Protein AF-A0A510IR47-F1 (afdb_monomer)

pLDDT: mean 72.53, std 11.71, range [40.12, 86.69]

Structure (mmCIF, N/CA/C/O backbone):
data_AF-A0A510IR47-F1
#
_entry.id   AF-A0A510IR47-F1
#
loop_
_atom_site.group_PDB
_atom_site.id
_atom_site.type_symbol
_atom_site.label_atom_id
_atom_site.label_alt_id
_atom_site.label_comp_id
_atom_site.label_asym_id
_atom_site.label_entity_id
_atom_site.label_seq_id
_atom_site.pdbx_PDB_ins_code
_atom_site.Cartn_x
_atom_site.Cartn_y
_atom_site.Cartn_z
_atom_site.occupancy
_atom_site.B_iso_or_equiv
_atom_site.auth_seq_id
_atom_site.auth_comp_id
_atom_site.auth_asym_id
_atom_site.auth_atom_id
_atom_site.pdbx_PDB_model_num
ATOM 1 N N . MET A 1 1 ? 10.167 36.719 10.931 1.00 62.03 1 MET A N 1
ATOM 2 C CA . MET A 1 1 ? 10.837 35.407 11.076 1.00 62.03 1 MET A CA 1
ATOM 3 C C . MET A 1 1 ? 9.800 34.288 11.103 1.00 62.03 1 MET A C 1
ATOM 5 O O . MET A 1 1 ? 9.957 33.338 10.351 1.00 62.03 1 MET A O 1
ATOM 9 N N . ASP A 1 2 ? 8.707 34.437 11.854 1.00 72.88 2 ASP A N 1
ATOM 10 C CA . ASP A 1 2 ? 7.644 33.421 11.970 1.00 72.88 2 ASP A CA 1
ATOM 11 C C . ASP A 1 2 ? 6.820 33.184 10.688 1.00 72.88 2 ASP A C 1
ATOM 13 O O . ASP A 1 2 ? 6.516 32.037 10.370 1.00 72.88 2 ASP A O 1
ATOM 17 N N . GLU A 1 3 ? 6.524 34.220 9.890 1.00 73.94 3 GLU A N 1
ATOM 18 C CA . GLU A 1 3 ? 5.833 34.052 8.591 1.00 73.94 3 GLU A CA 1
ATOM 19 C C . GLU A 1 3 ? 6.669 33.263 7.573 1.00 73.94 3 GLU A C 1
ATOM 21 O O . GLU A 1 3 ? 6.159 32.360 6.913 1.00 73.94 3 GLU A O 1
ATOM 26 N N . LEU A 1 4 ? 7.977 33.534 7.510 1.00 75.38 4 LEU A N 1
ATOM 27 C CA . LEU A 1 4 ? 8.911 32.830 6.627 1.00 75.38 4 LEU A CA 1
ATOM 28 C C . LEU A 1 4 ? 9.050 31.348 7.027 1.00 75.38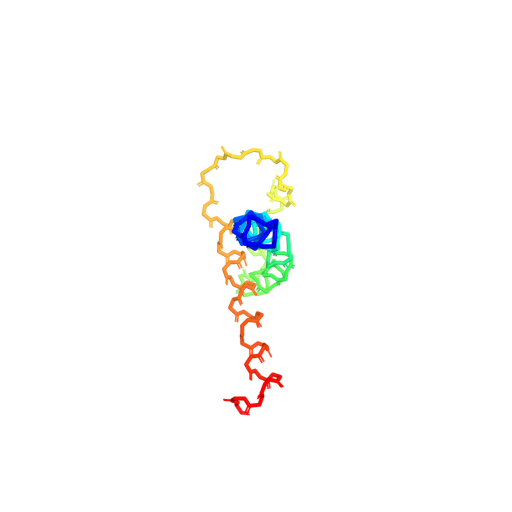 4 LEU A C 1
ATOM 30 O O . LEU A 1 4 ? 9.076 30.468 6.170 1.00 75.38 4 LEU A O 1
ATOM 34 N N . ILE A 1 5 ? 9.095 31.058 8.333 1.00 77.19 5 ILE A N 1
ATOM 35 C CA . ILE A 1 5 ? 9.134 29.687 8.869 1.00 77.19 5 ILE A CA 1
ATOM 36 C C . ILE A 1 5 ? 7.821 28.949 8.581 1.00 77.19 5 ILE A C 1
ATOM 38 O O . ILE A 1 5 ? 7.853 27.769 8.230 1.00 77.19 5 ILE A O 1
ATOM 42 N N . GLY A 1 6 ? 6.674 29.627 8.678 1.00 74.56 6 GLY A N 1
ATOM 43 C CA . GLY A 1 6 ? 5.371 29.049 8.346 1.00 74.56 6 GLY A CA 1
ATOM 44 C C . GLY A 1 6 ? 5.248 28.672 6.868 1.00 74.56 6 GLY A C 1
ATOM 45 O O . GLY A 1 6 ? 4.755 27.590 6.540 1.00 74.56 6 GLY A O 1
ATOM 46 N N . GLU A 1 7 ? 5.739 29.523 5.968 1.00 79.56 7 GLU A N 1
ATOM 47 C CA . GLU A 1 7 ? 5.660 29.299 4.522 1.00 79.56 7 GLU A CA 1
ATOM 48 C C . GLU A 1 7 ? 6.642 28.213 4.046 1.00 79.56 7 GLU A C 1
ATOM 50 O O . GLU A 1 7 ? 6.252 27.291 3.320 1.00 79.56 7 GLU A O 1
ATOM 55 N N . ILE A 1 8 ? 7.882 28.232 4.554 1.00 78.75 8 ILE A N 1
ATOM 56 C CA . ILE A 1 8 ? 8.887 27.182 4.314 1.00 78.75 8 ILE A CA 1
ATOM 57 C C . ILE A 1 8 ? 8.431 25.850 4.919 1.00 78.75 8 ILE A C 1
ATOM 59 O O . ILE A 1 8 ? 8.519 24.808 4.267 1.00 78.75 8 ILE A O 1
ATOM 63 N N . GLY A 1 9 ? 7.888 25.876 6.137 1.00 79.56 9 GLY A N 1
ATOM 64 C CA . GLY A 1 9 ? 7.349 24.697 6.806 1.00 79.56 9 GLY A CA 1
ATOM 65 C C . GLY A 1 9 ? 6.237 24.050 5.987 1.00 79.56 9 GLY A C 1
ATOM 66 O O . GLY A 1 9 ? 6.250 22.842 5.772 1.00 79.56 9 GLY A O 1
ATOM 67 N N . LYS A 1 10 ? 5.314 24.842 5.435 1.00 78.81 10 LYS A N 1
ATOM 68 C CA . LYS A 1 10 ? 4.209 24.331 4.613 1.00 78.81 10 LYS A CA 1
ATOM 69 C C . LYS A 1 10 ? 4.693 23.675 3.316 1.00 78.81 10 LYS A C 1
ATOM 71 O O . L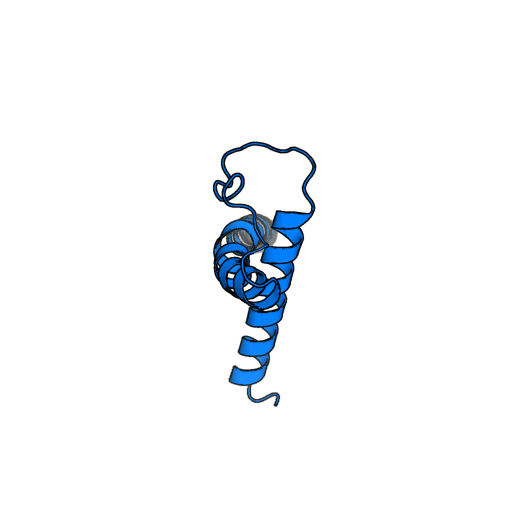YS A 1 10 ? 4.133 22.655 2.913 1.00 78.81 10 LYS A O 1
ATOM 76 N N . GLY A 1 11 ? 5.731 24.216 2.678 1.00 80.56 11 GLY A N 1
ATOM 77 C CA . GLY A 1 11 ? 6.372 23.594 1.514 1.00 80.56 11 GLY A CA 1
ATOM 78 C C . GLY A 1 11 ? 7.103 22.296 1.871 1.00 80.56 11 GLY A C 1
ATOM 79 O O . GLY A 1 11 ? 6.916 21.270 1.214 1.00 80.56 11 GLY A O 1
ATOM 80 N N . PHE A 1 12 ? 7.866 22.314 2.964 1.00 83.69 12 PHE A N 1
ATOM 81 C CA . PHE A 1 12 ? 8.618 21.161 3.457 1.00 83.69 12 PHE A CA 1
ATOM 82 C C . PHE A 1 12 ? 7.701 20.006 3.880 1.00 83.69 12 PHE A C 1
ATOM 84 O O . PHE A 1 12 ? 7.915 18.873 3.459 1.00 83.69 12 PHE A O 1
ATOM 91 N N . PHE A 1 13 ? 6.623 20.283 4.619 1.00 81.56 13 PHE A N 1
ATOM 92 C CA . PHE A 1 13 ? 5.632 19.274 5.008 1.00 81.56 13 PHE A CA 1
ATOM 93 C C . PHE A 1 13 ? 4.945 18.624 3.806 1.00 81.56 13 PHE A C 1
ATOM 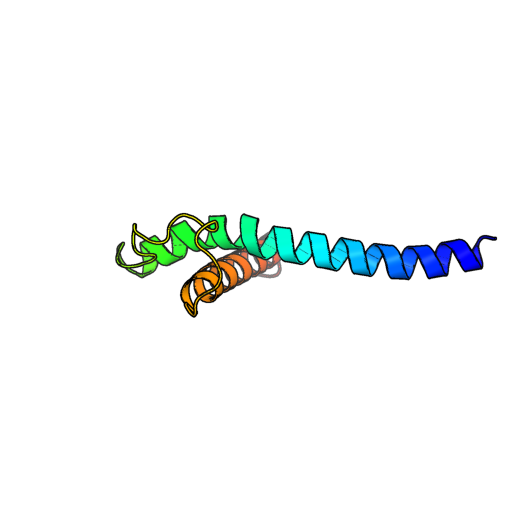95 O O . PHE A 1 13 ? 4.631 17.438 3.859 1.00 81.56 13 PHE A O 1
ATOM 102 N N . ARG A 1 14 ? 4.735 19.359 2.707 1.00 82.44 14 ARG A N 1
ATOM 103 C CA . ARG A 1 14 ? 4.213 18.768 1.466 1.00 82.44 14 ARG A CA 1
ATOM 104 C C . ARG A 1 14 ? 5.234 17.828 0.840 1.00 82.44 14 ARG A C 1
ATOM 106 O O . ARG A 1 14 ? 4.869 16.708 0.512 1.00 82.44 14 ARG A O 1
ATOM 113 N N . GLY A 1 15 ? 6.492 18.250 0.711 1.00 81.06 15 GLY A N 1
ATOM 114 C CA . GLY A 1 15 ? 7.558 17.407 0.157 1.00 81.06 15 GLY A CA 1
ATOM 115 C C . GLY A 1 15 ? 7.787 16.138 0.981 1.00 81.06 15 GLY A C 1
ATOM 116 O O . GLY A 1 15 ? 7.772 15.034 0.442 1.00 81.06 15 GLY A O 1
ATOM 117 N N . VAL A 1 16 ? 7.898 16.285 2.302 1.00 84.38 16 VAL A N 1
ATOM 118 C CA . VAL A 1 16 ? 8.004 15.164 3.245 1.00 84.38 16 VAL A CA 1
ATOM 119 C C . VAL A 1 16 ? 6.757 14.286 3.193 1.00 84.38 16 VAL A C 1
ATOM 121 O O . VAL A 1 16 ? 6.878 13.068 3.176 1.00 84.38 16 VAL A O 1
ATOM 124 N N . GLY A 1 17 ? 5.568 14.883 3.100 1.00 82.12 17 GLY A N 1
ATOM 125 C CA . GLY A 1 17 ? 4.309 14.162 2.938 1.00 82.12 17 GLY A CA 1
ATOM 126 C C . GLY A 1 17 ? 4.256 13.332 1.656 1.00 82.12 17 GLY A C 1
ATOM 127 O O . GLY A 1 17 ? 3.808 12.195 1.710 1.00 82.12 17 GLY A O 1
ATOM 128 N N . TYR A 1 18 ? 4.757 13.848 0.531 1.00 80.12 18 TYR A N 1
ATOM 129 C CA . TYR A 1 18 ? 4.849 13.094 -0.724 1.00 80.12 18 TYR A CA 1
ATOM 130 C C . TYR A 1 18 ? 5.826 11.925 -0.619 1.00 80.12 18 TYR A C 1
ATOM 132 O O . TYR A 1 18 ? 5.457 10.809 -0.965 1.00 80.12 18 TYR A O 1
ATOM 140 N N . ILE A 1 19 ? 7.028 12.153 -0.082 1.00 80.25 19 ILE A N 1
ATOM 141 C CA . ILE A 1 19 ? 8.036 11.100 0.125 1.00 80.25 19 ILE A CA 1
ATOM 142 C C . ILE A 1 19 ? 7.486 10.018 1.062 1.00 80.25 19 ILE A C 1
ATOM 144 O O . ILE A 1 19 ? 7.581 8.828 0.773 1.00 80.25 19 ILE A O 1
ATOM 148 N N . LEU A 1 20 ? 6.872 10.425 2.177 1.00 79.25 20 LEU A N 1
ATOM 149 C CA . LEU A 1 20 ? 6.232 9.509 3.117 1.00 79.25 20 LEU A CA 1
ATOM 150 C C . LEU A 1 20 ? 5.086 8.755 2.456 1.00 79.25 20 LEU A C 1
ATOM 152 O O . LEU A 1 20 ? 5.013 7.547 2.624 1.00 79.25 20 LEU A O 1
ATOM 156 N N . ALA A 1 21 ? 4.216 9.427 1.701 1.00 75.56 21 ALA A N 1
ATOM 157 C CA . ALA A 1 21 ? 3.109 8.789 1.003 1.00 75.56 21 ALA A CA 1
ATOM 158 C C . ALA A 1 21 ? 3.609 7.783 -0.037 1.00 75.56 21 ALA A C 1
ATOM 160 O O . ALA A 1 21 ? 3.066 6.688 -0.115 1.00 75.56 21 ALA A O 1
ATOM 161 N N . GLU A 1 22 ? 4.660 8.106 -0.786 1.00 75.94 22 GLU A N 1
ATOM 162 C CA . GLU A 1 22 ? 5.251 7.224 -1.791 1.00 75.94 22 GLU A CA 1
ATOM 163 C C . GLU A 1 22 ? 5.925 6.004 -1.153 1.00 75.94 22 GLU A C 1
ATOM 165 O O . GLU A 1 22 ? 5.660 4.873 -1.560 1.00 75.94 22 GLU A O 1
ATOM 170 N N . ILE A 1 23 ? 6.702 6.195 -0.081 1.00 78.88 23 ILE A N 1
ATOM 171 C CA . ILE A 1 23 ? 7.283 5.092 0.700 1.00 78.88 23 ILE A CA 1
ATOM 172 C C . ILE A 1 23 ? 6.175 4.248 1.341 1.00 78.88 23 ILE A C 1
ATOM 174 O O . ILE A 1 23 ? 6.243 3.017 1.337 1.00 78.88 23 ILE A O 1
ATOM 178 N N . PHE A 1 24 ? 5.129 4.882 1.866 1.00 79.25 24 PHE A N 1
ATOM 179 C CA . PHE A 1 24 ? 4.001 4.211 2.505 1.00 79.25 24 PHE A CA 1
ATOM 180 C C . PHE A 1 24 ? 3.184 3.394 1.494 1.00 79.25 24 PHE A C 1
ATOM 182 O O . PHE A 1 24 ? 2.852 2.239 1.756 1.00 79.25 24 PHE A O 1
ATOM 189 N N . PHE A 1 25 ? 2.904 3.936 0.310 1.00 73.81 25 PHE A N 1
ATOM 190 C CA . PHE A 1 25 ? 2.215 3.221 -0.766 1.00 73.81 25 PHE A CA 1
ATOM 191 C C . PHE A 1 25 ? 3.066 2.104 -1.372 1.00 73.81 25 PHE A C 1
ATOM 193 O O . PHE A 1 25 ? 2.573 0.996 -1.607 1.00 73.81 25 PHE A O 1
ATOM 200 N N . GLY A 1 26 ? 4.335 2.401 -1.642 1.00 68.25 26 GLY A N 1
ATOM 201 C CA . GLY A 1 26 ? 5.267 1.475 -2.272 1.00 68.25 26 GLY A CA 1
ATOM 202 C C . GLY A 1 26 ? 5.649 0.320 -1.356 1.00 68.25 26 GLY A C 1
ATOM 203 O O . GLY A 1 26 ? 5.805 -0.802 -1.822 1.00 68.25 26 GLY A O 1
ATOM 204 N N . THR A 1 27 ? 5.733 0.572 -0.049 1.00 74.19 27 THR A N 1
ATOM 205 C CA . THR A 1 27 ? 6.152 -0.434 0.930 1.00 74.19 27 THR A CA 1
ATOM 206 C C . THR A 1 27 ? 4.947 -0.991 1.678 1.00 74.19 27 THR A C 1
ATOM 208 O O . THR A 1 27 ? 4.588 -2.147 1.488 1.00 74.19 27 THR A O 1
ATOM 211 N N . ILE A 1 28 ? 4.267 -0.186 2.494 1.00 76.56 28 ILE A N 1
ATOM 212 C CA . ILE A 1 28 ? 3.244 -0.677 3.431 1.00 76.56 28 ILE A CA 1
ATOM 213 C C . ILE A 1 28 ? 1.992 -1.155 2.688 1.00 76.56 28 ILE A C 1
ATOM 215 O O . ILE A 1 28 ? 1.562 -2.291 2.887 1.00 76.56 28 ILE A O 1
ATOM 219 N N . CYS A 1 29 ? 1.432 -0.338 1.790 1.00 78.62 29 CYS A N 1
ATOM 220 C CA . CYS A 1 29 ? 0.236 -0.733 1.039 1.00 78.62 29 CYS A CA 1
ATOM 221 C C . CYS A 1 29 ? 0.514 -1.935 0.130 1.00 78.62 29 CYS A C 1
ATOM 223 O O . CYS A 1 29 ? -0.324 -2.826 0.035 1.00 78.62 29 CYS A O 1
ATOM 225 N N . TYR A 1 30 ? 1.694 -2.013 -0.494 1.00 73.44 30 TYR A N 1
ATOM 226 C CA . TYR A 1 30 ? 2.065 -3.197 -1.267 1.00 73.44 30 TYR A CA 1
ATOM 227 C C . TYR A 1 30 ? 2.165 -4.444 -0.387 1.00 73.44 30 TYR A C 1
ATOM 229 O O . TYR A 1 30 ? 1.580 -5.468 -0.723 1.00 73.44 30 TYR A O 1
ATOM 237 N N . TRP A 1 31 ? 2.866 -4.368 0.746 1.00 75.56 31 TRP A N 1
ATOM 238 C CA . TRP A 1 31 ? 3.048 -5.508 1.646 1.00 75.56 31 TRP A CA 1
ATOM 239 C C . TRP A 1 31 ? 1.729 -6.026 2.218 1.00 75.56 31 TRP A C 1
ATOM 241 O O . TRP A 1 31 ? 1.581 -7.233 2.386 1.00 75.56 31 TRP A O 1
ATOM 251 N N . ILE A 1 32 ? 0.764 -5.141 2.479 1.00 77.19 32 ILE A N 1
ATOM 252 C CA . ILE A 1 32 ? -0.582 -5.514 2.941 1.00 77.19 32 ILE A CA 1
ATOM 253 C C . ILE A 1 32 ? -1.441 -6.030 1.782 1.00 77.19 32 ILE A C 1
ATOM 255 O O . ILE A 1 32 ? -2.166 -7.013 1.930 1.00 77.19 32 ILE A O 1
ATOM 259 N N . GLY A 1 33 ? -1.359 -5.399 0.611 1.00 78.31 33 GLY A N 1
ATOM 260 C CA . GLY A 1 33 ? -2.097 -5.811 -0.579 1.00 78.31 33 GLY A CA 1
ATOM 261 C C . GLY A 1 33 ? -1.592 -7.123 -1.178 1.00 78.31 33 GLY A C 1
ATOM 262 O O . GLY A 1 33 ? -2.375 -7.870 -1.753 1.00 78.31 33 GLY A O 1
ATOM 263 N N . TRP A 1 34 ? -0.313 -7.451 -1.001 1.00 79.00 34 TRP A N 1
ATOM 264 C CA . TRP A 1 34 ? 0.335 -8.662 -1.501 1.00 79.00 34 TRP A CA 1
ATOM 265 C C . TRP A 1 34 ? -0.326 -9.971 -1.039 1.00 79.00 34 TRP A C 1
ATOM 267 O O . TRP A 1 34 ? -0.714 -10.756 -1.910 1.00 79.00 34 TRP A O 1
ATOM 277 N N . PRO A 1 35 ? -0.509 -10.244 0.273 1.00 78.44 35 PRO A N 1
ATOM 278 C CA . PRO A 1 35 ? -1.190 -11.454 0.725 1.00 78.44 35 PRO A CA 1
ATOM 279 C C . PRO A 1 35 ? -2.645 -11.480 0.255 1.00 78.44 35 PRO A C 1
ATOM 281 O O . PRO A 1 35 ? -3.143 -12.536 -0.116 1.00 78.44 35 PRO A O 1
ATOM 284 N N . ILE A 1 36 ? -3.310 -10.326 0.194 1.00 79.62 36 ILE A N 1
ATOM 285 C CA . ILE A 1 36 ? -4.713 -10.219 -0.220 1.00 79.62 36 ILE A CA 1
ATOM 286 C C . ILE A 1 36 ? -4.858 -10.551 -1.706 1.00 79.62 36 ILE A C 1
ATOM 288 O O . ILE A 1 36 ? -5.644 -11.420 -2.072 1.00 79.62 36 ILE A O 1
ATOM 292 N N . CYS A 1 37 ? -4.045 -9.937 -2.564 1.00 75.38 37 CYS A N 1
ATOM 293 C CA . CYS A 1 37 ? -4.016 -10.235 -3.992 1.00 75.38 37 CYS A CA 1
ATOM 294 C C . CYS A 1 37 ? -3.637 -11.696 -4.240 1.00 75.38 37 CYS A C 1
ATOM 296 O O . CYS A 1 37 ? -4.217 -12.342 -5.111 1.00 75.38 37 CYS A O 1
ATOM 298 N N . LYS A 1 38 ? -2.717 -12.252 -3.444 1.00 76.38 38 LYS A N 1
ATOM 299 C CA . LYS A 1 38 ? -2.343 -13.665 -3.515 1.00 76.38 38 LYS A CA 1
ATOM 300 C C . LYS A 1 38 ? -3.480 -14.602 -3.128 1.00 76.38 38 LYS A C 1
ATOM 302 O O . LYS A 1 38 ? -3.664 -15.618 -3.791 1.00 76.38 38 LYS A O 1
ATOM 307 N N . LEU A 1 39 ? -4.263 -14.261 -2.111 1.00 80.00 39 LEU A N 1
ATOM 308 C CA . LEU A 1 39 ? -5.433 -15.040 -1.713 1.00 80.00 39 LEU A CA 1
ATOM 309 C C . LEU A 1 39 ? -6.544 -14.963 -2.767 1.00 80.00 39 LEU A C 1
ATOM 311 O O . LEU A 1 39 ? -7.036 -15.999 -3.205 1.00 80.00 39 LEU A O 1
ATOM 315 N N . VAL A 1 40 ? -6.884 -13.757 -3.233 1.00 78.44 40 VAL A N 1
ATOM 316 C CA . VAL A 1 40 ? -7.951 -13.531 -4.227 1.00 78.44 40 VAL A CA 1
ATOM 317 C C . VAL A 1 40 ? -7.642 -14.222 -5.555 1.00 78.44 40 VAL A C 1
ATOM 319 O O . VAL A 1 40 ? -8.532 -14.764 -6.203 1.00 78.44 40 VAL A O 1
ATOM 322 N N . THR A 1 41 ? -6.374 -14.247 -5.958 1.00 75.00 41 THR A N 1
ATOM 323 C CA . THR A 1 41 ? -5.942 -14.872 -7.217 1.00 75.00 41 THR A CA 1
ATOM 324 C C . THR A 1 41 ? -5.516 -16.334 -7.062 1.00 75.00 41 THR A C 1
ATOM 326 O O . THR A 1 41 ? -4.956 -16.904 -8.001 1.00 75.00 41 THR A O 1
ATOM 329 N N . LEU A 1 42 ? -5.756 -16.960 -5.900 1.00 74.25 42 LEU A N 1
ATOM 330 C CA . LEU A 1 42 ? -5.406 -18.361 -5.623 1.00 74.25 42 LEU A CA 1
ATOM 331 C C . LEU A 1 42 ? -3.919 -18.675 -5.882 1.00 74.25 42 LEU A C 1
ATOM 333 O O . LEU A 1 42 ? -3.563 -19.702 -6.459 1.00 74.25 42 LEU A O 1
ATOM 337 N N . GLY A 1 43 ? -3.029 -17.761 -5.499 1.00 65.88 43 GLY A N 1
ATOM 338 C CA . GLY A 1 43 ? -1.584 -17.923 -5.655 1.00 65.88 43 GLY A CA 1
ATOM 339 C C . GLY A 1 43 ? -1.057 -17.689 -7.072 1.00 65.88 43 GLY A C 1
ATOM 340 O O . GLY A 1 43 ? 0.150 -17.794 -7.284 1.00 65.88 43 GLY A O 1
ATOM 341 N N . ARG A 1 44 ? -1.920 -17.340 -8.039 1.00 63.62 44 ARG A N 1
ATOM 342 C CA . ARG A 1 44 ? -1.510 -16.975 -9.410 1.00 63.62 44 ARG A CA 1
ATOM 343 C C . ARG A 1 44 ? -0.797 -15.624 -9.458 1.00 63.62 44 ARG A C 1
ATOM 345 O O . ARG A 1 44 ? -0.087 -15.346 -10.422 1.00 63.62 44 ARG A O 1
ATOM 352 N N . TYR A 1 45 ? -0.980 -14.801 -8.427 1.00 60.06 45 TYR A N 1
ATOM 353 C CA . TYR A 1 45 ? -0.477 -13.442 -8.362 1.00 60.06 45 TYR A CA 1
ATOM 354 C C . TYR A 1 45 ? 0.097 -13.082 -6.982 1.00 60.06 45 TYR A C 1
ATOM 356 O O . TYR A 1 45 ? -0.434 -13.532 -5.973 1.00 60.06 45 TYR A O 1
ATOM 364 N N . PRO A 1 46 ? 1.124 -12.225 -6.894 1.00 57.88 46 PRO A N 1
ATOM 365 C CA . PRO A 1 46 ? 2.079 -11.927 -7.955 1.00 57.88 46 PRO A CA 1
ATOM 366 C C . PRO A 1 46 ? 3.021 -13.122 -8.183 1.00 57.88 46 PRO A C 1
ATOM 368 O O . PRO A 1 46 ? 3.325 -13.884 -7.262 1.00 57.88 46 PRO A O 1
ATOM 371 N N . SER A 1 47 ? 3.466 -13.300 -9.430 1.00 59.59 47 SER A N 1
ATOM 372 C CA . SER A 1 47 ? 4.343 -14.407 -9.833 1.00 59.59 47 SE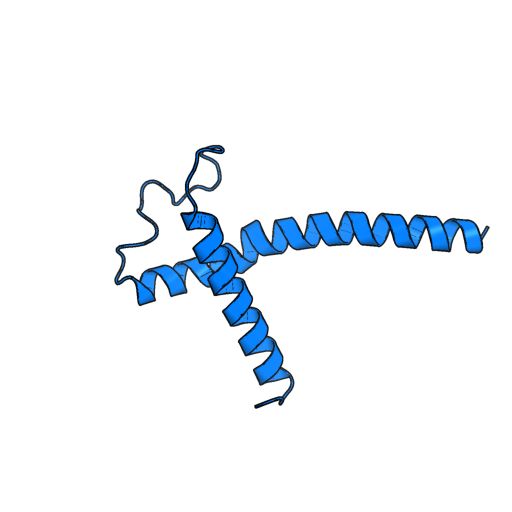R A CA 1
ATOM 373 C C . SER A 1 47 ? 5.652 -14.410 -9.019 1.00 59.59 47 SER A C 1
ATOM 375 O O . SER A 1 47 ? 6.251 -13.347 -8.837 1.00 59.59 47 SER A O 1
ATOM 377 N N . PRO A 1 48 ? 6.154 -15.574 -8.558 1.00 57.97 48 PRO A N 1
ATOM 378 C CA . PRO A 1 48 ? 7.346 -15.677 -7.708 1.00 57.97 48 PRO A CA 1
ATOM 379 C C . PRO A 1 48 ? 8.651 -15.168 -8.346 1.00 57.97 48 PRO A C 1
ATOM 381 O O . PRO A 1 48 ? 9.651 -15.044 -7.651 1.00 57.97 48 PRO A O 1
ATOM 384 N N . LYS A 1 49 ? 8.665 -14.827 -9.642 1.00 54.72 49 LYS A N 1
ATOM 385 C CA . LYS A 1 49 ? 9.795 -14.121 -10.274 1.00 54.72 49 LYS A CA 1
ATOM 386 C C . LYS A 1 49 ? 9.834 -12.613 -9.983 1.00 54.72 49 LYS A C 1
ATOM 388 O O . LYS A 1 49 ? 10.823 -11.977 -10.309 1.00 54.72 49 LYS A O 1
ATOM 393 N N . GLN A 1 50 ? 8.778 -12.039 -9.405 1.00 55.84 50 GLN A N 1
ATOM 394 C CA . GLN A 1 50 ? 8.588 -10.586 -9.273 1.00 55.84 50 GLN A CA 1
ATOM 395 C C . GLN A 1 50 ? 8.498 -10.119 -7.812 1.00 55.84 50 GLN A C 1
ATOM 397 O O . GLN A 1 50 ? 8.047 -9.013 -7.536 1.00 55.84 50 GLN A O 1
ATOM 402 N N . VAL A 1 51 ? 8.901 -10.959 -6.851 1.00 54.16 51 VAL A N 1
ATOM 403 C CA . VAL A 1 51 ? 8.775 -10.661 -5.407 1.00 54.16 51 VAL A CA 1
ATOM 404 C C . VAL A 1 51 ? 9.770 -9.602 -4.925 1.00 54.16 51 VAL A C 1
ATOM 406 O O . VAL A 1 51 ? 9.706 -9.180 -3.775 1.00 54.16 51 VAL A O 1
ATOM 409 N N . ILE A 1 52 ? 10.683 -9.163 -5.790 1.00 51.84 52 ILE A N 1
ATOM 410 C CA . ILE A 1 52 ? 11.738 -8.225 -5.442 1.00 51.84 52 ILE A CA 1
ATOM 411 C C . ILE A 1 52 ? 11.476 -6.919 -6.193 1.00 51.84 52 ILE A C 1
ATOM 413 O O . ILE A 1 52 ? 11.692 -6.828 -7.397 1.00 51.84 52 ILE A O 1
ATOM 417 N N . TYR A 1 53 ? 11.067 -5.888 -5.453 1.00 52.69 53 TYR A N 1
ATOM 418 C CA . TYR A 1 53 ? 10.966 -4.490 -5.907 1.00 52.69 53 TYR A CA 1
ATOM 419 C C . TYR A 1 53 ? 12.302 -3.890 -6.408 1.00 52.69 53 TYR A C 1
ATOM 421 O O . TYR A 1 53 ? 12.347 -2.718 -6.766 1.00 52.69 53 TYR A O 1
ATOM 429 N N . LEU A 1 54 ? 13.391 -4.670 -6.413 1.00 48.34 54 LEU A N 1
ATOM 430 C CA . LEU A 1 54 ? 14.719 -4.268 -6.883 1.00 48.34 54 LEU A CA 1
ATOM 431 C C . LEU A 1 54 ? 14.915 -4.503 -8.387 1.00 48.34 54 LEU A C 1
ATOM 433 O O . LEU A 1 54 ? 15.845 -3.934 -8.951 1.00 48.34 54 LEU A O 1
ATOM 437 N N . GLU A 1 55 ? 14.066 -5.299 -9.048 1.00 44.19 55 GLU A N 1
ATOM 438 C CA . GLU A 1 55 ? 14.195 -5.507 -10.493 1.00 44.19 55 GLU A CA 1
ATOM 439 C C . GLU A 1 55 ? 13.467 -4.377 -11.230 1.00 44.19 55 GLU A C 1
ATOM 441 O O . GLU A 1 55 ? 12.237 -4.281 -11.231 1.00 44.19 55 GLU A O 1
ATOM 446 N N . GLY A 1 56 ? 14.269 -3.467 -11.777 1.00 42.62 56 GLY A N 1
ATOM 447 C CA . GLY A 1 56 ? 13.860 -2.161 -12.264 1.00 42.62 56 GLY A CA 1
ATOM 448 C C . GLY A 1 56 ? 12.650 -2.149 -13.200 1.00 42.62 56 GLY A C 1
ATOM 449 O O . GLY A 1 56 ? 12.527 -2.936 -14.132 1.00 42.62 56 GLY A O 1
ATOM 450 N N . ASN A 1 57 ? 11.795 -1.154 -12.968 1.00 50.25 57 ASN A N 1
ATOM 451 C CA . ASN A 1 57 ? 11.262 -0.256 -13.993 1.00 50.25 57 ASN A CA 1
ATOM 452 C C . ASN A 1 57 ? 11.031 -0.851 -15.402 1.00 50.25 57 ASN A C 1
ATOM 454 O O . ASN A 1 57 ? 11.588 -0.373 -16.391 1.00 50.25 57 ASN A O 1
ATOM 458 N N . SER A 1 58 ? 10.183 -1.872 -15.533 1.00 40.12 58 SER A N 1
ATOM 459 C CA . SER A 1 58 ? 9.660 -2.260 -16.847 1.00 40.12 58 SER A CA 1
ATOM 460 C C . SER A 1 58 ? 8.256 -2.846 -16.759 1.00 40.12 58 SER A C 1
ATOM 462 O O . SER A 1 58 ? 8.044 -4.045 -16.604 1.00 40.12 58 SER A O 1
ATOM 464 N N . GLY A 1 59 ? 7.271 -1.955 -16.882 1.00 47.75 59 GLY A N 1
ATOM 465 C CA . GLY A 1 59 ? 6.045 -2.245 -17.630 1.00 47.75 59 GLY A CA 1
ATOM 466 C C . GLY A 1 59 ? 4.956 -3.086 -16.966 1.00 47.75 59 GLY A C 1
ATOM 467 O O . GLY A 1 59 ? 3.982 -3.410 -17.637 1.00 47.75 59 GLY A O 1
ATOM 468 N N . ASN A 1 60 ? 5.053 -3.431 -15.683 1.00 53.59 60 ASN A N 1
ATOM 469 C CA . ASN A 1 60 ? 4.045 -4.279 -15.052 1.00 53.59 60 ASN A CA 1
ATOM 470 C C . ASN A 1 60 ? 3.109 -3.481 -14.143 1.00 53.59 60 ASN A C 1
ATOM 472 O O . ASN A 1 60 ? 3.449 -3.158 -13.006 1.00 53.59 60 ASN A O 1
ATOM 476 N N . ASN A 1 61 ? 1.872 -3.283 -14.618 1.00 61.62 61 ASN A N 1
ATOM 477 C CA . ASN A 1 61 ? 0.714 -2.786 -13.854 1.00 61.62 61 ASN A CA 1
ATOM 478 C C . ASN A 1 61 ? 0.483 -3.549 -12.536 1.00 61.62 61 ASN A C 1
ATOM 480 O O . ASN A 1 61 ? -0.337 -3.158 -11.712 1.00 61.62 61 ASN A O 1
ATOM 484 N N . TYR A 1 62 ? 1.189 -4.659 -12.326 1.00 66.06 62 TYR A N 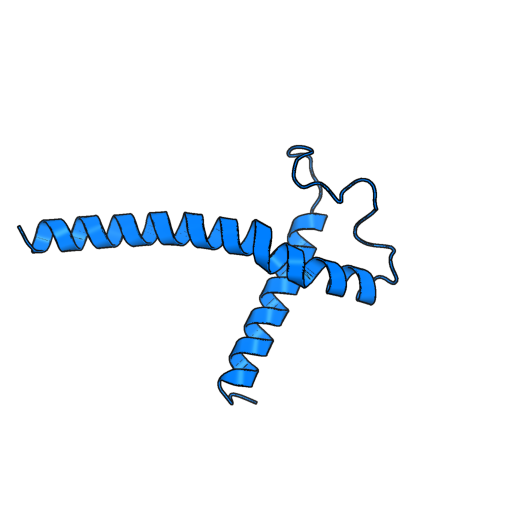1
ATOM 485 C CA . TYR A 1 62 ? 0.908 -5.597 -11.271 1.00 66.06 62 TYR A CA 1
ATOM 486 C C . TYR A 1 62 ? 1.210 -5.085 -9.854 1.00 66.06 62 TYR A C 1
ATOM 488 O O . TYR A 1 62 ? 0.415 -5.277 -8.928 1.00 66.06 62 TYR A O 1
ATOM 496 N N . ALA A 1 63 ? 2.331 -4.383 -9.690 1.00 66.19 63 ALA A N 1
ATOM 497 C CA . ALA A 1 63 ? 2.695 -3.752 -8.423 1.00 66.19 63 ALA A CA 1
ATOM 498 C C . ALA A 1 63 ? 1.663 -2.685 -8.018 1.00 66.19 63 ALA A C 1
ATOM 500 O O . ALA A 1 63 ? 1.247 -2.624 -6.861 1.00 66.19 63 ALA A O 1
ATOM 501 N N . PHE A 1 64 ? 1.171 -1.923 -9.002 1.00 71.81 64 PHE A N 1
ATOM 502 C CA . PHE A 1 64 ? 0.140 -0.911 -8.799 1.00 71.81 64 PHE A CA 1
ATOM 503 C C . PHE A 1 64 ? -1.171 -1.517 -8.279 1.00 71.81 64 PHE A C 1
ATOM 505 O O . PHE A 1 64 ? -1.722 -1.006 -7.310 1.00 71.81 64 PHE A O 1
ATOM 512 N N . TRP A 1 65 ? -1.638 -2.641 -8.839 1.00 72.62 65 TRP A N 1
ATOM 513 C CA . TRP A 1 65 ? -2.856 -3.318 -8.361 1.00 72.62 65 TRP A CA 1
ATOM 514 C C . TRP A 1 65 ? -2.727 -3.857 -6.928 1.00 72.62 65 TRP A C 1
ATOM 516 O O . TRP A 1 65 ? -3.682 -3.753 -6.155 1.00 72.62 65 TRP A O 1
ATOM 526 N N . CYS A 1 66 ? -1.556 -4.380 -6.540 1.00 75.25 66 CYS A N 1
ATOM 527 C CA . CYS A 1 66 ? -1.299 -4.778 -5.150 1.00 75.25 66 CYS A CA 1
ATOM 528 C C . CYS A 1 66 ? -1.366 -3.574 -4.206 1.00 75.25 66 CYS A C 1
ATOM 530 O O . CYS A 1 66 ? -2.114 -3.611 -3.230 1.00 75.25 66 CYS A O 1
ATOM 532 N N . SER A 1 67 ? -0.639 -2.494 -4.509 1.00 74.00 67 SER A N 1
ATOM 533 C CA . SER A 1 67 ? -0.659 -1.276 -3.691 1.00 74.00 67 SER A CA 1
ATOM 534 C C . SER A 1 67 ? -2.048 -0.636 -3.6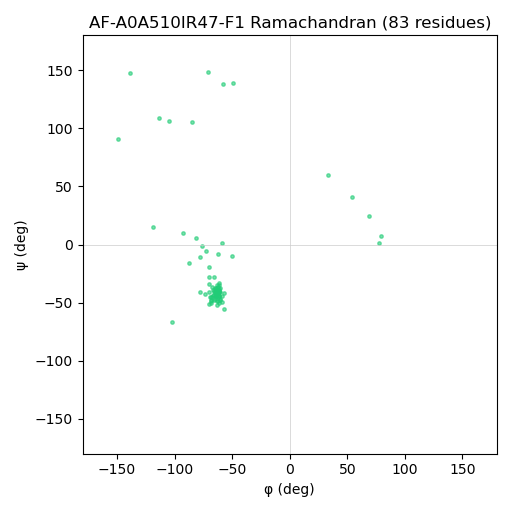33 1.00 74.00 67 SER A C 1
ATOM 536 O O . SER A 1 67 ? -2.472 -0.216 -2.560 1.00 74.00 67 SER A O 1
ATOM 538 N N . ALA A 1 68 ? -2.791 -0.612 -4.744 1.00 78.81 68 ALA A N 1
ATOM 539 C CA . ALA A 1 68 ? -4.164 -0.112 -4.793 1.00 78.81 68 ALA A CA 1
ATOM 540 C C . ALA A 1 68 ? -5.107 -0.953 -3.918 1.00 78.81 68 ALA A C 1
ATOM 542 O O . ALA A 1 68 ? -5.901 -0.399 -3.162 1.00 78.81 68 ALA A O 1
ATOM 543 N N . THR A 1 69 ? -4.981 -2.283 -3.954 1.00 82.62 69 THR A N 1
ATOM 544 C C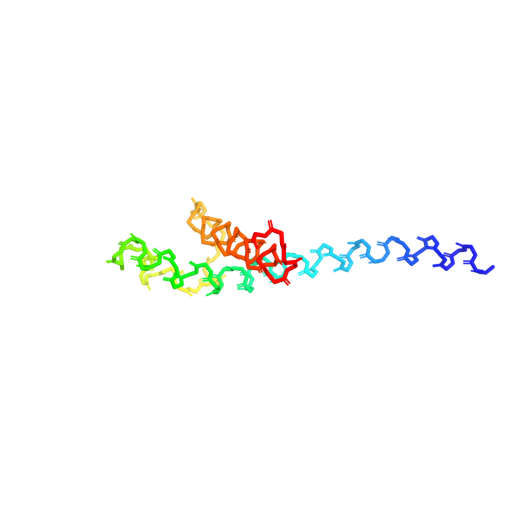A . THR A 1 69 ? -5.773 -3.181 -3.098 1.00 82.62 69 THR A CA 1
ATOM 545 C C . THR A 1 69 ? -5.445 -2.966 -1.621 1.00 82.62 69 THR A C 1
ATOM 547 O O . THR A 1 69 ? -6.351 -2.845 -0.800 1.00 82.62 69 THR A O 1
ATOM 550 N N . GLY A 1 70 ? -4.159 -2.855 -1.273 1.00 81.50 70 GLY A N 1
ATOM 551 C CA . GLY A 1 70 ? -3.735 -2.557 0.096 1.00 81.50 70 GLY A CA 1
ATOM 552 C C . GLY A 1 70 ? -4.233 -1.201 0.595 1.00 81.50 70 GLY A C 1
ATOM 553 O O . GLY A 1 70 ? -4.673 -1.102 1.739 1.00 81.50 70 GLY A O 1
ATOM 554 N N . LEU A 1 71 ? -4.249 -0.180 -0.267 1.00 82.62 71 LEU A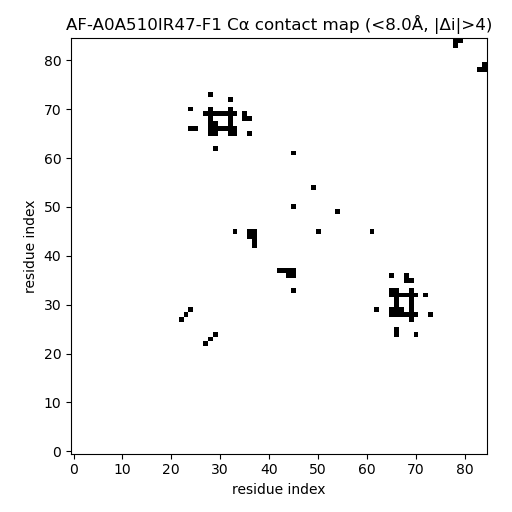 N 1
ATOM 555 C CA . LEU A 1 71 ? -4.833 1.120 0.058 1.00 82.62 71 LEU A CA 1
ATOM 556 C C . LEU A 1 71 ? -6.329 1.002 0.357 1.00 82.62 71 LEU A C 1
ATOM 558 O O . LEU A 1 71 ? -6.779 1.499 1.383 1.00 82.62 71 LEU A O 1
ATOM 562 N N . VAL A 1 72 ? -7.100 0.348 -0.518 1.00 85.69 72 VAL A N 1
ATOM 563 C CA . VAL A 1 72 ? -8.551 0.175 -0.330 1.00 85.69 72 VAL A CA 1
ATOM 564 C C . VAL A 1 72 ? -8.840 -0.518 0.998 1.00 85.69 72 VAL A C 1
ATOM 566 O O . VAL A 1 72 ? -9.732 -0.098 1.731 1.00 85.69 72 VAL A O 1
ATOM 569 N N . VAL A 1 73 ? -8.049 -1.534 1.343 1.00 84.38 73 VAL A N 1
ATOM 570 C CA . VAL A 1 73 ? -8.175 -2.264 2.609 1.00 84.38 73 VAL A CA 1
ATOM 571 C C . VAL A 1 73 ? -7.847 -1.373 3.802 1.00 84.38 73 VAL A C 1
ATOM 573 O O . VAL A 1 73 ? -8.592 -1.382 4.777 1.00 84.38 73 VAL A O 1
ATOM 576 N N . LEU A 1 74 ? -6.784 -0.569 3.733 1.00 82.06 74 LEU A N 1
ATOM 577 C CA . LEU A 1 74 ? -6.447 0.383 4.795 1.00 82.06 74 LEU A CA 1
ATOM 578 C C . LEU A 1 74 ? -7.513 1.467 4.969 1.00 82.06 74 LEU A C 1
ATOM 580 O O . LEU A 1 74 ? -7.844 1.811 6.100 1.00 82.06 74 LEU A O 1
ATOM 584 N N . VAL A 1 75 ? -8.075 1.982 3.875 1.00 85.00 75 VAL A N 1
ATOM 585 C CA . VAL A 1 75 ? -9.166 2.965 3.917 1.00 85.00 75 VAL A CA 1
ATOM 586 C C . VAL A 1 75 ? -10.417 2.341 4.530 1.00 85.00 75 VAL A C 1
ATOM 588 O O . VAL A 1 75 ? -11.008 2.931 5.429 1.00 85.00 75 VAL A O 1
ATOM 591 N N . ALA A 1 76 ? -10.792 1.133 4.104 1.00 84.56 76 ALA A N 1
ATOM 592 C CA . ALA A 1 76 ? -11.929 0.411 4.667 1.00 84.56 76 ALA A CA 1
ATOM 593 C C . ALA A 1 76 ? -11.730 0.107 6.161 1.00 84.56 76 ALA A C 1
ATOM 595 O O . ALA A 1 76 ? -12.632 0.352 6.958 1.00 84.56 76 ALA A O 1
ATOM 596 N N . ALA A 1 77 ? -10.540 -0.354 6.557 1.00 83.75 77 ALA A N 1
ATOM 597 C CA . ALA A 1 77 ? -10.190 -0.584 7.956 1.00 83.75 77 ALA A CA 1
ATOM 598 C C . ALA A 1 77 ? -10.235 0.717 8.771 1.00 83.75 77 ALA A C 1
ATOM 600 O O . ALA A 1 77 ? -10.791 0.734 9.864 1.00 83.75 77 ALA A O 1
ATOM 601 N N . GLY A 1 78 ? -9.718 1.819 8.221 1.00 85.31 78 GLY A N 1
ATOM 602 C CA . GLY A 1 78 ? -9.789 3.141 8.837 1.00 85.31 78 GLY A CA 1
ATOM 603 C C . GLY A 1 78 ? -11.232 3.585 9.074 1.00 85.31 78 GLY A C 1
ATOM 604 O O . GLY A 1 78 ? -11.586 3.936 10.197 1.00 85.31 78 GLY A O 1
ATOM 605 N N . LEU A 1 79 ? -12.088 3.492 8.053 1.00 86.69 79 LEU A N 1
ATOM 606 C CA . LEU A 1 79 ? -13.515 3.815 8.160 1.00 86.69 79 LEU A CA 1
ATOM 607 C C . LEU A 1 79 ? -14.239 2.923 9.177 1.00 86.69 79 LEU A C 1
ATOM 609 O O . LEU A 1 79 ? -15.047 3.422 9.957 1.00 86.69 79 LEU A O 1
ATOM 613 N N . PHE A 1 80 ? -13.910 1.631 9.213 1.00 86.69 80 PHE A N 1
ATOM 614 C CA . PHE A 1 80 ? -14.447 0.694 10.196 1.00 86.69 80 PHE A CA 1
ATOM 615 C C . PHE A 1 80 ? -14.044 1.083 11.625 1.00 86.69 80 PHE A C 1
ATOM 617 O O . PHE A 1 80 ? -14.893 1.198 12.501 1.00 86.69 80 PHE A O 1
ATOM 624 N N . THR A 1 81 ? -12.760 1.372 11.863 1.00 84.12 81 THR A N 1
ATOM 625 C CA . THR A 1 81 ? -12.287 1.826 13.185 1.00 84.12 81 THR A CA 1
ATOM 626 C C . THR A 1 81 ? -12.843 3.190 13.588 1.00 84.12 81 THR A C 1
ATOM 628 O O . THR A 1 81 ? -13.010 3.454 14.775 1.00 84.12 81 THR A O 1
ATOM 631 N N . ALA A 1 82 ? -13.167 4.044 12.615 1.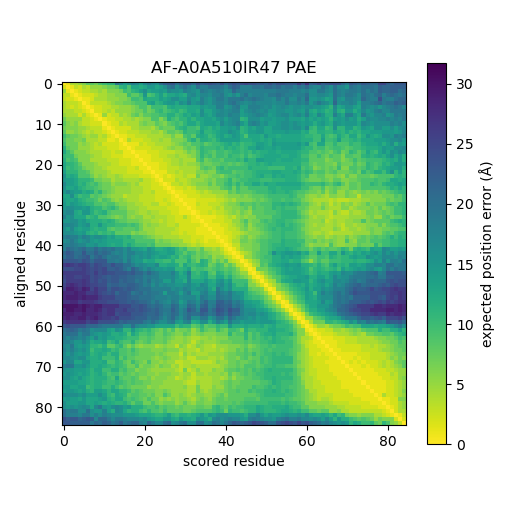00 85.56 82 ALA A N 1
ATOM 632 C CA . ALA A 1 82 ? -13.815 5.330 12.839 1.00 85.56 82 ALA A CA 1
ATOM 633 C C . ALA A 1 82 ? -15.322 5.207 13.142 1.00 85.56 82 ALA A C 1
ATOM 635 O O . ALA A 1 82 ? -15.971 6.229 13.361 1.00 85.56 82 ALA A O 1
ATOM 636 N N . GLY A 1 83 ? -15.884 3.990 13.147 1.00 77.06 83 GLY A N 1
ATOM 637 C CA . GLY A 1 83 ? -17.299 3.744 13.432 1.00 77.06 83 GLY A CA 1
ATOM 638 C C . GLY A 1 83 ? -18.243 4.269 12.349 1.00 77.06 83 GLY A C 1
ATOM 639 O O . GLY A 1 83 ? -19.392 4.581 12.639 1.00 77.06 83 GLY A O 1
ATOM 640 N N . GLN A 1 84 ? -17.757 4.413 11.111 1.00 74.88 84 GLN A N 1
ATOM 641 C CA . GLN A 1 84 ? -18.566 4.841 9.960 1.00 74.88 84 GLN A CA 1
ATOM 642 C C . GLN A 1 84 ? -19.386 3.687 9.344 1.00 74.88 84 GLN A C 1
ATOM 644 O O . GLN A 1 84 ? -20.020 3.875 8.307 1.00 74.88 84 GLN A O 1
ATOM 649 N N . PHE A 1 85 ? -19.366 2.506 9.971 1.00 55.06 85 PHE A N 1
ATOM 650 C CA . PHE A 1 85 ? -20.080 1.288 9.586 1.00 55.06 85 PHE A CA 1
ATOM 651 C C . PHE A 1 85 ? -20.728 0.634 10.804 1.00 55.06 85 PHE A C 1
ATOM 653 O O . PHE A 1 85 ? -20.116 0.707 11.895 1.00 55.06 85 PHE A O 1
#

Sequence (85 aa):
MDELIGEIGKGFFRGVGYILAEIFFGTICYWIGWPICKLVTLGRYPSPKQVIYLEGNSGNNYAFWCSATGLVVLVAAGLFTAGQF

Foldseek 3Di:
DVVVCVVVVVVVCVVVVVVCVCCCLQPVLLVQLQVVVCVVVVNVPDDPVPPDPPPDDDDDCRSVNSSVSSVVVVVVVVCVVVVVD

Secondary structure (DSSP, 8-state):
-HHHHHHHHHHHHHHHHHHHHHHIIIIIIHHHHHHHHHHHTTT-SS-TTS--TTS-----THHHHHHHHHHHHHHHHHHHHTT--

Solvent-accessible surface area (backbone atoms only — not comparable to full-atom values): 4802 Å² total; per-residue (Å²): 111,68,68,60,50,53,54,52,47,55,53,48,52,50,54,52,47,50,54,49,49,51,51,40,41,67,46,54,19,22,62,58,7,40,62,51,46,17,58,78,48,72,62,67,31,76,52,86,91,62,81,53,93,79,69,70,95,73,92,62,71,60,62,56,54,24,19,51,49,15,44,54,50,52,52,52,51,49,40,49,77,68,60,77,108

Mean predicted aligned error: 10.76 Å

Radius of gyration: 17.31 Å; Cα contacts (8 Å, |Δi|>4): 50; chains: 1; bounding box: 35×54×31 Å

Nearest PDB structures (foldseek):
  7saz-assembly1_G  TM=2.975E-01  e=1.879E+00  Capnocytophaga canimorsus Cc5